Protein AF-A0A5C6A179-F1 (afdb_monomer_lite)

Sequence (125 aa):
MISRILSLLGLSRPVPDRTSNTKVLTAVTGDRFGWPAGRELIALDTVVLTLPMELLDESKPMSECLDAHDDIGIDIPSDGDAFHIRLTPGQWASPRRSCQAKISGEPGVTYRFKLASESKASGEP

pLDDT: mean 79.54, std 20.82, range [35.16, 95.94]

Organism: NCBI:txid2714738

Radius of gyration: 19.52 Å; chains: 1; bounding box: 43×76×34 Å

Structure (mmCIF, N/CA/C/O backbone):
data_AF-A0A5C6A179-F1
#
_entry.id   AF-A0A5C6A179-F1
#
loop_
_atom_site.group_PDB
_atom_site.id
_atom_site.type_symbol
_atom_site.label_atom_id
_atom_site.label_alt_id
_atom_site.label_comp_id
_atom_site.label_asym_id
_atom_site.label_entity_id
_atom_site.label_seq_id
_atom_site.pdbx_PDB_ins_code
_atom_site.Cartn_x
_atom_site.Cartn_y
_atom_site.Cartn_z
_atom_site.occupancy
_atom_site.B_iso_or_equiv
_atom_site.auth_seq_id
_atom_site.auth_comp_id
_atom_site.auth_asym_id
_atom_site.auth_atom_id
_atom_site.pdbx_PDB_model_num
ATOM 1 N N . MET A 1 1 ? 17.463 -61.332 -18.810 1.00 42.91 1 MET A N 1
ATOM 2 C CA . MET A 1 1 ? 17.706 -60.090 -19.578 1.00 42.91 1 MET A CA 1
ATOM 3 C C . MET A 1 1 ? 17.129 -58.926 -18.782 1.00 42.91 1 MET A C 1
ATOM 5 O O . MET A 1 1 ? 16.230 -59.139 -17.984 1.00 42.91 1 MET A O 1
ATOM 9 N N . ILE A 1 2 ? 17.747 -57.761 -18.904 1.00 40.62 2 ILE A N 1
ATOM 10 C CA . ILE A 1 2 ? 17.811 -56.675 -17.919 1.00 40.62 2 ILE A CA 1
ATOM 11 C C . ILE A 1 2 ? 16.509 -55.853 -17.818 1.00 40.62 2 ILE A C 1
ATOM 13 O O . ILE A 1 2 ? 15.947 -55.479 -18.836 1.00 40.62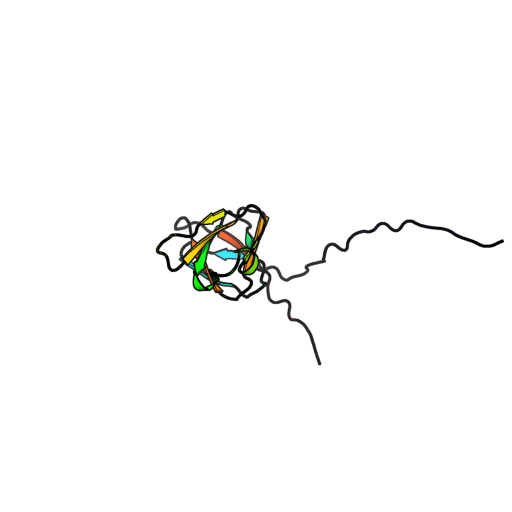 2 ILE A O 1
ATOM 17 N N . SER A 1 3 ? 16.101 -55.580 -16.571 1.00 35.78 3 SER A N 1
ATOM 18 C CA . SER A 1 3 ? 15.594 -54.317 -15.992 1.00 35.78 3 SER A CA 1
ATOM 19 C C . SER A 1 3 ? 14.861 -53.305 -16.891 1.00 35.78 3 SER A C 1
ATOM 21 O O . SER A 1 3 ? 15.431 -52.828 -17.869 1.00 35.78 3 SER A O 1
ATOM 23 N N . ARG A 1 4 ? 13.700 -52.807 -16.429 1.00 44.88 4 ARG A N 1
ATOM 24 C CA . ARG A 1 4 ? 13.557 -51.405 -15.971 1.00 44.88 4 ARG A CA 1
ATOM 25 C C . ARG A 1 4 ? 12.169 -51.119 -15.385 1.00 44.88 4 ARG A C 1
ATOM 27 O O . ARG A 1 4 ? 11.161 -51.076 -16.078 1.00 44.88 4 ARG A O 1
ATOM 34 N N . ILE A 1 5 ? 12.186 -50.886 -14.078 1.00 53.16 5 ILE A N 1
ATOM 35 C CA . ILE A 1 5 ? 11.202 -50.133 -13.300 1.00 53.16 5 ILE A CA 1
ATOM 36 C C . ILE A 1 5 ? 11.183 -48.697 -13.834 1.00 53.16 5 ILE A C 1
ATOM 38 O O . ILE A 1 5 ? 12.254 -48.112 -13.992 1.00 53.16 5 ILE A O 1
ATOM 42 N N . LEU A 1 6 ? 10.006 -48.106 -14.046 1.00 43.59 6 LEU A N 1
ATOM 43 C CA . LEU A 1 6 ? 9.870 -46.651 -14.101 1.00 43.59 6 LEU A CA 1
ATOM 44 C C . LEU A 1 6 ? 8.722 -46.217 -13.186 1.00 43.59 6 LEU A C 1
ATOM 46 O O . LEU A 1 6 ? 7.553 -46.190 -13.562 1.00 43.59 6 LEU A O 1
ATOM 50 N N . SER A 1 7 ? 9.098 -45.903 -11.951 1.00 40.62 7 SER A N 1
ATOM 51 C CA . SER A 1 7 ? 8.301 -45.121 -11.018 1.00 40.62 7 SER A CA 1
ATOM 52 C C . SER A 1 7 ? 8.179 -43.706 -11.579 1.00 40.62 7 SER A C 1
ATOM 54 O O . SER A 1 7 ? 9.171 -42.979 -11.651 1.00 40.62 7 SER A O 1
ATOM 56 N N . LEU A 1 8 ? 6.977 -43.307 -11.993 1.00 45.75 8 LEU A N 1
ATOM 57 C CA . LEU A 1 8 ? 6.683 -41.906 -12.271 1.00 45.75 8 LEU A CA 1
ATOM 58 C C . LEU A 1 8 ? 6.567 -41.180 -10.932 1.00 45.75 8 LEU A C 1
ATOM 60 O O . LEU A 1 8 ? 5.563 -41.254 -10.228 1.00 45.75 8 LEU A O 1
ATOM 64 N N . LEU A 1 9 ? 7.686 -40.552 -10.584 1.00 47.28 9 LEU A N 1
ATOM 65 C CA . LEU A 1 9 ? 7.866 -39.609 -9.496 1.00 47.28 9 LEU A CA 1
ATOM 66 C C . LEU A 1 9 ? 6.707 -38.611 -9.461 1.00 47.28 9 LEU A C 1
ATOM 68 O O . LEU A 1 9 ? 6.492 -37.850 -10.406 1.00 47.28 9 LEU A O 1
ATOM 72 N N . GLY A 1 10 ? 6.002 -38.596 -8.330 1.00 41.06 10 GLY A N 1
ATOM 73 C CA . GLY A 1 10 ? 5.182 -37.468 -7.936 1.00 41.06 10 GLY A CA 1
ATOM 74 C C . GLY A 1 10 ? 6.062 -36.226 -7.880 1.00 41.06 10 GLY A C 1
ATOM 75 O O . GLY A 1 10 ? 6.930 -36.104 -7.018 1.00 41.06 10 GLY A O 1
ATOM 76 N N . LEU A 1 11 ? 5.832 -35.301 -8.810 1.00 41.88 11 LEU A N 1
ATOM 77 C CA . LEU A 1 11 ? 6.297 -33.927 -8.702 1.00 41.88 11 LEU A CA 1
ATOM 78 C C . LEU A 1 11 ? 5.454 -33.242 -7.624 1.00 41.88 11 LEU A C 1
ATOM 80 O O . LEU A 1 11 ? 4.600 -32.403 -7.909 1.00 41.88 11 LEU A O 1
ATOM 84 N N . SER A 1 12 ? 5.703 -33.608 -6.366 1.00 39.38 12 SER A N 1
ATOM 85 C CA . SER A 1 12 ? 5.493 -32.695 -5.254 1.00 39.38 12 SER A CA 1
ATOM 86 C C . SER A 1 12 ? 6.390 -31.505 -5.545 1.00 39.38 12 SER A C 1
ATOM 88 O O . SER A 1 12 ? 7.589 -31.532 -5.268 1.00 39.38 12 SER A O 1
ATOM 90 N N . ARG A 1 13 ? 5.825 -30.484 -6.201 1.00 37.91 13 ARG A N 1
ATOM 91 C CA . ARG A 1 13 ? 6.433 -29.159 -6.244 1.00 37.91 13 ARG A CA 1
ATOM 92 C C . ARG A 1 13 ? 6.852 -28.856 -4.808 1.00 37.91 13 ARG A C 1
ATOM 94 O O . ARG A 1 13 ? 5.992 -28.966 -3.929 1.00 37.91 13 ARG A O 1
ATOM 101 N N . PRO A 1 14 ? 8.124 -28.525 -4.541 1.00 38.28 14 PRO A N 1
ATOM 102 C CA . PRO A 1 14 ? 8.460 -27.968 -3.252 1.00 38.28 14 PRO A CA 1
ATOM 103 C C . PRO A 1 14 ? 7.624 -26.694 -3.141 1.00 38.28 14 PRO A C 1
ATOM 105 O O . PRO A 1 14 ? 7.873 -25.712 -3.839 1.00 38.28 14 PRO A O 1
ATOM 108 N N . VAL A 1 15 ? 6.570 -26.741 -2.321 1.00 45.91 15 VAL A N 1
ATOM 109 C CA . VAL A 1 15 ? 6.039 -25.531 -1.705 1.00 45.91 15 VAL A CA 1
ATOM 110 C C . VAL A 1 15 ? 7.281 -24.907 -1.088 1.00 45.91 15 VAL A C 1
ATOM 112 O O . VAL A 1 15 ? 7.935 -25.605 -0.307 1.00 45.91 15 VAL A O 1
ATOM 115 N N . PRO A 1 16 ? 7.708 -23.703 -1.503 1.00 41.88 16 PRO A N 1
ATOM 116 C CA . PRO A 1 16 ? 8.833 -23.077 -0.845 1.00 41.88 16 PRO A CA 1
ATOM 117 C C . PRO A 1 16 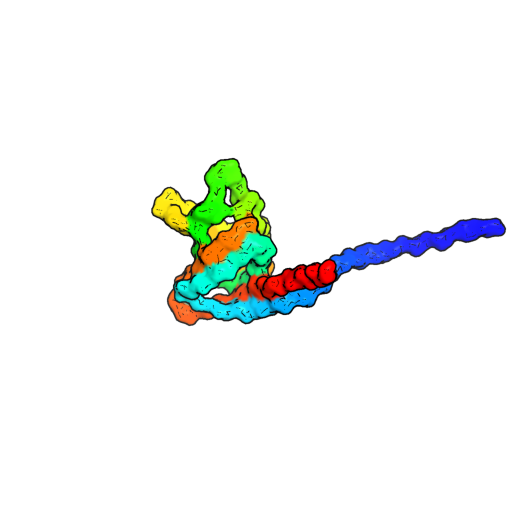? 8.463 -23.044 0.633 1.00 41.88 16 PRO A C 1
ATOM 119 O O . PRO A 1 16 ? 7.471 -22.411 1.004 1.00 41.88 16 PRO A O 1
ATOM 122 N N . ASP A 1 17 ? 9.198 -23.803 1.448 1.00 44.03 17 ASP A N 1
ATOM 123 C CA . ASP A 1 17 ? 9.123 -23.723 2.896 1.00 44.03 17 ASP A CA 1
ATOM 124 C C . ASP A 1 17 ? 9.661 -22.339 3.237 1.00 44.03 17 ASP A C 1
ATOM 126 O O . ASP A 1 17 ? 10.845 -22.103 3.462 1.00 44.03 17 ASP A O 1
ATOM 130 N N . ARG A 1 18 ? 8.772 -21.357 3.102 1.00 42.25 18 ARG A N 1
ATOM 131 C CA . ARG A 1 18 ? 9.004 -19.969 3.426 1.00 42.25 18 ARG A CA 1
ATOM 132 C C . ARG A 1 18 ? 8.847 -19.898 4.936 1.00 42.25 18 ARG A C 1
ATOM 134 O O . ARG A 1 18 ? 7.962 -19.215 5.442 1.00 42.25 18 ARG A O 1
ATOM 141 N N . THR A 1 19 ? 9.775 -20.516 5.664 1.00 43.47 19 THR A N 1
ATOM 142 C CA . THR A 1 19 ? 10.182 -20.087 7.007 1.00 43.47 19 THR A CA 1
ATOM 143 C C . THR A 1 19 ? 10.851 -18.701 6.912 1.00 43.47 19 THR A C 1
ATOM 145 O O . THR A 1 19 ? 11.891 -18.414 7.491 1.00 43.47 19 THR A O 1
ATOM 148 N N . SER A 1 20 ? 10.245 -17.776 6.158 1.00 49.12 20 SER A N 1
ATOM 149 C CA . SER A 1 20 ? 10.457 -16.355 6.361 1.00 49.12 20 SER A CA 1
ATOM 150 C C . SER A 1 20 ? 9.807 -16.049 7.692 1.00 49.12 20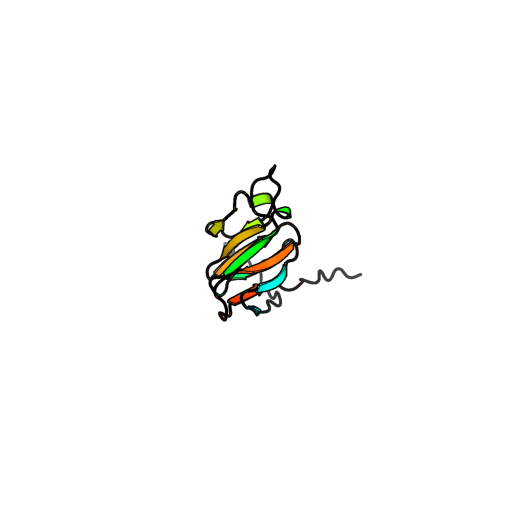 SER A C 1
ATOM 152 O O . SER A 1 20 ? 8.618 -16.315 7.875 1.00 49.12 20 SER A O 1
ATOM 154 N N . ASN A 1 21 ? 10.591 -15.508 8.615 1.00 55.47 21 ASN A N 1
ATOM 155 C CA . ASN A 1 21 ? 10.110 -14.937 9.860 1.00 55.47 21 ASN A CA 1
ATOM 156 C C . ASN A 1 21 ? 9.126 -13.805 9.504 1.00 55.47 21 ASN A C 1
ATOM 158 O O . ASN A 1 21 ? 9.500 -12.656 9.271 1.00 55.47 21 ASN A O 1
ATOM 162 N N . THR A 1 22 ? 7.869 -14.180 9.278 1.00 62.78 22 THR A N 1
ATOM 163 C CA . THR A 1 22 ? 6.854 -13.321 8.680 1.00 62.78 22 THR A CA 1
ATOM 164 C C . THR A 1 22 ? 6.103 -12.692 9.831 1.00 62.78 22 THR A C 1
ATOM 166 O O . THR A 1 22 ? 5.149 -13.260 10.363 1.00 62.78 22 THR A O 1
ATOM 169 N N . LYS A 1 23 ? 6.597 -11.535 10.269 1.00 78.75 23 LYS A N 1
ATOM 170 C CA . LYS A 1 23 ? 6.004 -10.796 11.374 1.00 78.75 23 LYS A CA 1
ATOM 171 C C . LYS A 1 23 ? 4.671 -10.209 10.918 1.00 78.75 23 LYS A C 1
ATOM 173 O O . LYS A 1 23 ? 4.604 -9.498 9.916 1.00 78.75 23 LYS A O 1
ATOM 178 N N . VAL A 1 24 ? 3.612 -10.511 11.666 1.00 85.44 24 VAL A N 1
ATOM 179 C CA . VAL A 1 24 ? 2.351 -9.780 11.541 1.00 85.44 24 VAL A CA 1
ATOM 180 C C . VAL A 1 24 ? 2.575 -8.393 12.127 1.00 85.44 24 VAL A C 1
ATOM 182 O O . VAL A 1 24 ? 2.979 -8.254 13.282 1.00 85.44 24 VAL A O 1
ATOM 185 N N . LEU A 1 25 ? 2.351 -7.381 11.304 1.00 86.88 25 LEU A N 1
ATOM 186 C CA . LEU A 1 25 ? 2.382 -5.983 11.682 1.00 86.88 25 LEU A CA 1
ATOM 187 C C . LEU A 1 25 ? 0.946 -5.494 11.854 1.00 86.88 25 LEU A C 1
ATOM 189 O O . LEU A 1 25 ? 0.050 -5.868 11.096 1.00 86.88 25 LEU A O 1
ATOM 193 N N . THR A 1 26 ? 0.748 -4.673 12.877 1.00 89.94 26 THR A N 1
ATOM 194 C CA . THR A 1 26 ? -0.487 -3.937 13.146 1.00 89.94 26 THR A CA 1
ATOM 195 C C . THR A 1 26 ? -0.202 -2.464 12.929 1.00 89.94 26 THR A C 1
ATOM 197 O O . THR A 1 26 ? 0.793 -1.968 13.462 1.00 89.94 26 THR A O 1
ATOM 200 N N . ALA A 1 27 ? -1.058 -1.777 12.186 1.00 90.56 27 ALA A N 1
ATOM 201 C CA . ALA A 1 27 ? -0.929 -0.348 11.945 1.00 90.56 27 ALA A CA 1
ATOM 202 C C . ALA A 1 27 ? -2.303 0.324 11.929 1.00 90.56 27 ALA A C 1
ATOM 204 O O . ALA A 1 27 ? -3.318 -0.327 11.675 1.00 90.56 27 ALA A O 1
ATOM 205 N N . VAL A 1 28 ? -2.337 1.622 12.192 1.00 92.62 28 VAL A N 1
ATOM 206 C CA . VAL A 1 28 ? -3.538 2.458 12.125 1.00 92.62 28 VAL A CA 1
ATOM 207 C C . VAL A 1 28 ? -3.408 3.491 11.011 1.00 92.62 28 VAL A C 1
ATOM 209 O O . VAL A 1 28 ? -2.323 3.750 10.493 1.00 92.62 28 VAL A O 1
ATOM 212 N N . THR A 1 29 ? -4.528 4.094 10.620 1.00 92.81 29 THR A N 1
ATOM 213 C CA . THR A 1 29 ? -4.544 5.175 9.626 1.00 92.81 29 THR A CA 1
ATOM 214 C C . THR A 1 29 ? -3.563 6.288 9.996 1.00 92.81 29 THR A C 1
ATOM 216 O O . THR A 1 29 ? -3.592 6.811 11.108 1.00 92.81 29 THR A O 1
ATOM 219 N N . GLY A 1 30 ? -2.725 6.678 9.034 1.00 92.31 30 GLY A N 1
ATOM 220 C CA . GLY A 1 30 ? -1.680 7.686 9.206 1.00 92.31 30 GLY A CA 1
ATOM 221 C C . GLY A 1 30 ? -0.296 7.108 9.501 1.00 92.31 30 GLY A C 1
ATOM 222 O O . GLY A 1 30 ? 0.693 7.802 9.244 1.00 92.31 30 GLY A O 1
ATOM 223 N N . ASP A 1 31 ? -0.204 5.851 9.948 1.00 93.44 31 ASP A N 1
ATOM 224 C CA . ASP A 1 31 ? 1.079 5.192 10.184 1.00 93.44 31 ASP A CA 1
ATOM 225 C C . ASP A 1 31 ? 1.888 5.094 8.893 1.00 93.44 31 ASP A C 1
ATOM 227 O O . ASP A 1 31 ? 1.360 4.812 7.814 1.00 93.44 31 ASP A O 1
ATOM 231 N N . ARG A 1 32 ? 3.200 5.306 9.014 1.00 93.88 32 ARG A N 1
ATOM 232 C CA . ARG A 1 32 ? 4.155 5.183 7.911 1.00 93.88 32 ARG A CA 1
ATOM 233 C C . ARG A 1 32 ? 5.164 4.093 8.210 1.00 93.88 32 ARG A C 1
ATOM 235 O O . ARG A 1 32 ? 5.631 3.970 9.340 1.00 93.88 32 ARG A O 1
ATOM 242 N N . PHE A 1 33 ? 5.561 3.359 7.182 1.00 92.12 33 PHE A N 1
ATOM 243 C CA . PHE A 1 33 ? 6.637 2.382 7.279 1.00 92.12 33 PHE A CA 1
ATOM 244 C C . PHE A 1 33 ? 7.505 2.398 6.022 1.00 92.12 33 PHE A C 1
ATOM 246 O O . PHE A 1 33 ? 7.051 2.728 4.925 1.00 92.12 33 PHE A O 1
ATOM 253 N N . GLY A 1 34 ? 8.783 2.061 6.193 1.00 92.12 34 GLY A N 1
ATOM 254 C CA . GLY A 1 34 ? 9.669 1.806 5.065 1.00 92.12 34 GLY A CA 1
ATOM 255 C C . GLY A 1 34 ? 9.320 0.458 4.450 1.00 92.12 34 GLY A C 1
ATOM 256 O O . GLY A 1 34 ? 9.318 -0.552 5.153 1.00 92.12 34 GLY A O 1
ATOM 257 N N . TRP A 1 35 ? 9.027 0.447 3.155 1.00 92.81 35 TRP A N 1
ATOM 258 C CA . TRP A 1 35 ? 8.748 -0.756 2.390 1.00 92.81 35 TRP A CA 1
ATOM 259 C C . TRP A 1 35 ? 9.937 -1.050 1.466 1.00 92.81 35 TRP A C 1
ATOM 261 O O . TRP A 1 35 ? 10.114 -0.361 0.458 1.00 92.81 35 TRP A O 1
ATOM 271 N N . PRO A 1 36 ? 10.791 -2.034 1.805 1.00 91.31 36 PRO A N 1
ATOM 272 C CA . PRO A 1 36 ? 11.957 -2.358 0.991 1.00 91.31 36 PRO A CA 1
ATOM 273 C C . PRO A 1 36 ? 11.576 -2.912 -0.386 1.00 91.31 36 PRO A C 1
ATOM 275 O O . PRO A 1 36 ? 10.554 -3.585 -0.532 1.00 91.31 36 PRO A O 1
ATOM 278 N N . ALA A 1 37 ? 12.438 -2.683 -1.377 1.00 91.69 37 ALA A N 1
ATOM 279 C CA . ALA A 1 37 ? 12.316 -3.279 -2.705 1.00 91.69 37 ALA A CA 1
ATOM 280 C C . ALA A 1 37 ? 12.232 -4.816 -2.641 1.00 91.69 37 ALA A C 1
ATOM 282 O O . ALA A 1 37 ? 12.948 -5.455 -1.867 1.00 91.69 37 ALA A O 1
ATOM 283 N N . GLY A 1 38 ? 11.370 -5.413 -3.465 1.00 91.25 38 GLY A N 1
ATOM 284 C CA . GLY A 1 38 ? 11.170 -6.863 -3.559 1.00 91.25 38 GLY A CA 1
ATOM 285 C C . GLY A 1 38 ? 10.552 -7.498 -2.308 1.00 91.25 38 GLY A C 1
ATOM 286 O O . GLY A 1 38 ? 10.455 -8.723 -2.212 1.00 91.25 38 GLY A O 1
ATOM 287 N N . ARG A 1 39 ? 10.174 -6.688 -1.313 1.00 90.44 39 ARG A N 1
ATOM 288 C CA . ARG A 1 39 ? 9.592 -7.162 -0.063 1.00 90.44 39 ARG A CA 1
ATOM 289 C C . ARG A 1 39 ? 8.102 -7.361 -0.264 1.00 90.44 39 ARG A C 1
ATOM 291 O O . ARG A 1 39 ? 7.365 -6.407 -0.469 1.00 90.44 39 ARG A O 1
ATOM 298 N N . GLU A 1 40 ? 7.643 -8.588 -0.121 1.00 92.62 40 GLU A N 1
ATOM 299 C CA . GLU A 1 40 ? 6.217 -8.869 -0.214 1.00 92.62 40 GLU A CA 1
ATOM 300 C C . GLU A 1 40 ? 5.475 -8.428 1.052 1.00 92.62 40 GLU A C 1
ATOM 302 O O . GLU A 1 40 ? 5.878 -8.754 2.180 1.00 92.62 40 GLU A O 1
ATOM 307 N N . LEU A 1 41 ? 4.380 -7.703 0.840 1.00 93.25 41 LEU A N 1
ATOM 308 C CA . LEU A 1 41 ? 3.361 -7.404 1.831 1.00 93.25 41 LEU A CA 1
ATOM 309 C C . LEU A 1 41 ? 2.117 -8.215 1.492 1.00 93.25 41 LEU A C 1
ATOM 311 O O . LEU A 1 41 ? 1.594 -8.100 0.389 1.00 93.25 41 LEU A O 1
ATOM 315 N N . ILE A 1 42 ? 1.630 -8.996 2.452 1.00 94.62 42 ILE A N 1
ATOM 316 C CA . ILE A 1 42 ? 0.400 -9.782 2.340 1.00 94.62 42 ILE A CA 1
ATOM 317 C C . ILE A 1 42 ? -0.635 -9.184 3.288 1.00 94.62 42 ILE A C 1
ATOM 319 O O . ILE A 1 42 ? -0.416 -9.118 4.502 1.00 94.62 42 ILE A O 1
ATOM 323 N N . ALA A 1 43 ? -1.772 -8.769 2.749 1.00 94.25 43 ALA A N 1
ATOM 324 C CA . ALA A 1 43 ? -2.862 -8.206 3.528 1.00 94.25 43 ALA A CA 1
ATOM 325 C C . ALA A 1 43 ? -3.589 -9.304 4.325 1.00 94.25 43 ALA A C 1
ATOM 327 O O . ALA A 1 43 ? -3.939 -10.354 3.783 1.00 94.25 43 ALA A O 1
ATOM 328 N N . LEU A 1 44 ? -3.810 -9.081 5.625 1.00 94.25 44 LEU A N 1
ATOM 329 C CA . LEU A 1 44 ? -4.669 -9.944 6.452 1.00 9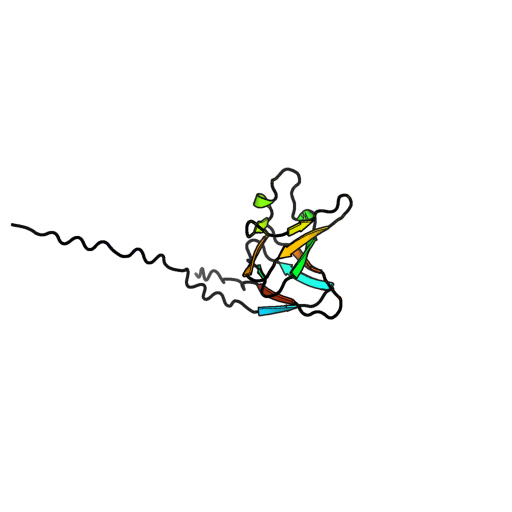4.25 44 LEU A CA 1
ATOM 330 C C . LEU A 1 44 ? -6.062 -9.339 6.641 1.00 94.25 44 LEU A C 1
ATOM 332 O O . LEU A 1 44 ? -7.029 -10.080 6.777 1.00 94.25 44 LEU A O 1
ATOM 336 N N . ASP A 1 45 ? -6.146 -8.011 6.606 1.00 93.19 45 ASP A N 1
ATOM 337 C CA . ASP A 1 45 ? -7.380 -7.231 6.548 1.00 93.19 45 ASP A CA 1
ATOM 338 C C . ASP A 1 45 ? -7.403 -6.419 5.242 1.00 93.19 45 ASP A C 1
ATOM 340 O O . ASP A 1 45 ? -6.373 -6.281 4.581 1.00 93.19 45 ASP A O 1
ATOM 344 N N . THR A 1 46 ? -8.553 -5.856 4.856 1.00 93.25 46 THR A N 1
ATOM 345 C CA . THR A 1 46 ? -8.576 -4.896 3.742 1.00 93.25 46 THR A CA 1
ATOM 346 C C . THR A 1 46 ? -7.797 -3.645 4.136 1.00 93.25 46 THR A C 1
ATOM 348 O O . THR A 1 46 ? -8.207 -2.939 5.052 1.00 93.25 46 THR A O 1
ATOM 351 N N . VAL A 1 47 ? -6.704 -3.357 3.435 1.00 93.62 47 VAL A N 1
ATOM 352 C CA . VAL A 1 47 ? -5.829 -2.210 3.697 1.00 93.62 47 VAL A CA 1
ATOM 353 C C . VAL A 1 47 ? -5.694 -1.355 2.444 1.00 93.62 47 VAL A C 1
ATOM 355 O O . VAL A 1 47 ? -5.582 -1.874 1.331 1.00 93.62 47 VAL A O 1
ATOM 358 N N . VAL A 1 48 ? -5.705 -0.036 2.626 1.00 95.25 48 VAL A N 1
ATOM 359 C CA . VAL A 1 48 ? -5.343 0.918 1.578 1.00 95.25 48 VAL A CA 1
ATOM 360 C C . VAL A 1 48 ? -3.986 1.510 1.931 1.00 95.25 48 VAL A C 1
ATOM 362 O O . VAL A 1 48 ? -3.767 1.973 3.049 1.00 95.25 48 VAL A O 1
ATOM 365 N N . LEU A 1 49 ? -3.060 1.472 0.982 1.00 95.44 49 LEU A N 1
ATOM 366 C CA . LEU A 1 49 ? -1.720 2.023 1.121 1.00 95.44 49 LEU A CA 1
ATOM 367 C C . LEU A 1 49 ? -1.590 3.224 0.196 1.00 95.44 49 LEU A C 1
ATOM 369 O O . LEU A 1 49 ? -1.839 3.107 -0.999 1.00 95.44 49 LEU A O 1
ATOM 373 N N . THR A 1 50 ? -1.180 4.361 0.747 1.00 95.94 50 THR A N 1
ATOM 374 C CA . THR A 1 50 ? -0.713 5.506 -0.035 1.00 95.94 50 THR A CA 1
ATOM 375 C C . THR A 1 50 ? 0.782 5.340 -0.290 1.00 95.94 50 THR A C 1
ATOM 377 O O . THR A 1 50 ? 1.560 5.179 0.657 1.00 95.94 50 THR A O 1
ATOM 380 N N . LEU A 1 51 ? 1.170 5.385 -1.561 1.00 95.62 51 LEU A N 1
ATOM 381 C CA . LEU A 1 51 ? 2.531 5.211 -2.059 1.00 95.62 51 LEU A CA 1
ATOM 382 C C . LEU A 1 51 ? 2.958 6.454 -2.851 1.00 95.62 51 LEU A C 1
ATOM 384 O O . LEU A 1 51 ? 2.119 7.054 -3.519 1.00 95.62 51 LEU A O 1
ATOM 388 N N . PRO A 1 52 ? 4.237 6.857 -2.805 1.00 94.12 52 PRO A N 1
ATOM 389 C CA . PRO A 1 52 ? 4.712 8.031 -3.533 1.00 94.12 52 PRO A CA 1
ATOM 390 C C . PRO A 1 52 ? 4.669 7.797 -5.047 1.00 94.12 52 PRO A C 1
ATOM 392 O O . PRO A 1 52 ? 5.078 6.734 -5.514 1.00 94.12 52 PRO A O 1
ATOM 395 N N . MET A 1 53 ? 4.255 8.803 -5.822 1.00 92.31 53 MET A N 1
ATOM 396 C CA . MET A 1 53 ? 4.259 8.750 -7.293 1.00 92.31 53 MET A CA 1
ATOM 397 C C . MET A 1 53 ? 5.659 8.535 -7.870 1.00 92.31 53 MET A C 1
ATOM 399 O O . MET A 1 53 ? 5.791 7.920 -8.920 1.00 92.31 53 MET A O 1
ATOM 403 N N . GLU A 1 54 ? 6.710 8.932 -7.147 1.00 90.62 54 GLU A N 1
ATOM 404 C CA . GLU A 1 54 ? 8.113 8.668 -7.503 1.00 90.62 54 GLU A CA 1
ATOM 405 C C . GLU A 1 54 ? 8.441 7.171 -7.654 1.00 90.62 54 GLU A C 1
ATOM 407 O O . GLU A 1 54 ? 9.434 6.813 -8.295 1.00 90.62 54 GLU A O 1
ATOM 412 N N . LEU A 1 55 ? 7.630 6.284 -7.056 1.00 90.38 55 LEU A N 1
ATOM 413 C CA . LEU A 1 55 ? 7.743 4.836 -7.239 1.00 90.38 55 LEU A CA 1
ATOM 414 C C . LEU A 1 55 ? 7.328 4.407 -8.650 1.00 90.38 55 LEU A C 1
ATOM 416 O O . LEU A 1 55 ? 7.842 3.400 -9.147 1.00 90.38 55 LEU A O 1
ATOM 420 N N . LEU A 1 56 ? 6.453 5.169 -9.298 1.00 90.06 56 LEU A N 1
ATOM 421 C CA . LEU A 1 56 ? 6.066 4.960 -10.682 1.00 90.06 56 LEU A CA 1
ATOM 422 C C . LEU A 1 56 ? 7.088 5.611 -11.612 1.00 90.06 56 LEU A C 1
ATOM 424 O O . LEU A 1 56 ? 7.793 6.556 -11.260 1.00 90.06 56 LEU A O 1
ATOM 428 N N . ASP A 1 57 ? 7.200 5.045 -12.800 1.00 86.56 57 ASP A N 1
ATOM 429 C CA . ASP A 1 57 ? 7.947 5.612 -13.909 1.00 86.56 57 ASP A CA 1
ATOM 430 C C . ASP A 1 57 ? 6.948 5.736 -15.054 1.00 86.56 57 ASP A C 1
ATOM 432 O O . ASP A 1 57 ? 6.448 4.726 -15.540 1.00 86.56 57 ASP A O 1
ATOM 436 N N . GLU A 1 58 ? 6.617 6.966 -15.448 1.00 82.44 58 GLU A N 1
ATOM 437 C CA . GLU A 1 58 ? 5.600 7.240 -16.474 1.00 82.44 58 GLU A CA 1
ATOM 438 C C . GLU A 1 58 ? 5.936 6.595 -17.826 1.00 82.44 58 GLU A C 1
ATOM 440 O O . GLU A 1 58 ? 5.051 6.364 -18.648 1.00 82.44 58 GLU A O 1
ATOM 445 N N . SER A 1 59 ? 7.214 6.275 -18.056 1.00 88.62 59 SER A N 1
ATOM 446 C CA . SER A 1 59 ? 7.670 5.595 -19.267 1.00 88.62 59 SER A CA 1
ATOM 447 C C . SER A 1 59 ? 7.475 4.075 -19.234 1.00 88.62 59 SER A C 1
ATOM 449 O O . SER A 1 59 ? 7.711 3.411 -20.246 1.00 88.62 59 SER A O 1
ATOM 451 N N . LYS A 1 60 ? 7.052 3.512 -18.094 1.00 87.44 60 LYS A N 1
ATOM 452 C CA . LYS A 1 60 ? 6.965 2.069 -17.858 1.00 87.44 60 LYS A CA 1
ATOM 453 C C . LYS A 1 60 ? 5.571 1.636 -17.413 1.00 87.44 60 LYS A C 1
ATOM 455 O O . LYS A 1 60 ? 4.853 2.381 -16.748 1.00 87.44 60 LYS A O 1
ATOM 460 N N . PRO A 1 61 ? 5.177 0.392 -17.727 1.00 88.62 61 PRO A N 1
ATOM 461 C CA . PRO A 1 61 ? 3.953 -0.172 -17.183 1.00 88.62 61 PRO A CA 1
ATOM 462 C C . PRO A 1 61 ? 4.052 -0.341 -15.658 1.00 88.62 61 PRO A C 1
ATOM 464 O O . PRO A 1 61 ? 5.125 -0.584 -15.103 1.00 88.62 61 PRO A O 1
ATOM 467 N N . MET A 1 62 ? 2.901 -0.299 -14.977 1.00 87.25 62 MET A N 1
ATOM 468 C CA . MET A 1 62 ? 2.801 -0.491 -13.521 1.00 87.25 62 MET A CA 1
ATOM 469 C C . MET A 1 62 ? 3.479 -1.784 -13.045 1.00 87.25 62 MET A C 1
ATOM 471 O O . MET A 1 62 ? 4.136 -1.778 -12.009 1.00 87.25 62 MET A O 1
ATOM 475 N N . SER A 1 63 ? 3.392 -2.865 -13.826 1.00 87.38 63 SER A N 1
ATOM 476 C CA . SER A 1 63 ? 4.019 -4.160 -13.522 1.00 87.38 63 SER A CA 1
ATOM 477 C C . SER A 1 63 ? 5.548 -4.106 -13.419 1.00 87.38 63 SER A C 1
ATOM 479 O O . SER A 1 63 ? 6.157 -4.989 -12.825 1.00 87.38 63 SER A O 1
ATOM 481 N N . GLU A 1 64 ? 6.194 -3.086 -13.991 1.00 89.12 64 GLU A N 1
ATOM 482 C CA . GLU A 1 64 ? 7.638 -2.860 -13.833 1.00 89.12 64 GLU A CA 1
ATOM 483 C C . GLU A 1 64 ? 7.986 -2.033 -12.585 1.00 89.12 64 GLU A C 1
ATOM 485 O O . GLU A 1 64 ? 9.152 -1.960 -12.194 1.00 89.12 64 GLU A O 1
ATOM 490 N N . CYS A 1 65 ? 6.989 -1.434 -11.930 1.00 91.31 65 CYS A N 1
ATOM 491 C CA . CYS A 1 65 ? 7.154 -0.629 -10.718 1.00 91.31 65 CYS A CA 1
ATOM 492 C C . CYS A 1 65 ? 6.664 -1.366 -9.461 1.00 91.31 65 CYS A C 1
ATOM 494 O O . CYS A 1 65 ? 7.268 -1.247 -8.389 1.00 91.31 65 CYS A O 1
ATOM 496 N N . LEU A 1 66 ? 5.592 -2.147 -9.593 1.00 92.69 66 LEU A N 1
ATOM 497 C CA . LEU A 1 66 ? 4.903 -2.844 -8.516 1.00 92.69 66 LEU A CA 1
ATOM 498 C C . LEU A 1 66 ? 4.465 -4.232 -9.001 1.00 92.69 66 LEU A C 1
ATOM 500 O O . LEU A 1 66 ? 3.643 -4.346 -9.907 1.00 92.69 66 LEU A O 1
ATOM 504 N N . ASP A 1 67 ? 4.983 -5.279 -8.360 1.00 93.75 67 ASP A N 1
ATOM 505 C CA . ASP A 1 67 ? 4.434 -6.625 -8.507 1.00 93.75 67 ASP A CA 1
ATOM 506 C C . ASP A 1 67 ? 3.264 -6.770 -7.545 1.00 93.75 67 ASP A C 1
ATOM 508 O O . ASP A 1 67 ? 3.388 -6.452 -6.361 1.00 93.75 67 ASP A O 1
ATOM 512 N N . ALA A 1 68 ? 2.133 -7.265 -8.019 1.00 93.06 68 ALA A N 1
ATOM 513 C CA . ALA A 1 68 ? 0.980 -7.496 -7.172 1.00 93.06 68 ALA A CA 1
ATOM 514 C C . ALA A 1 68 ? 0.144 -8.659 -7.685 1.00 93.06 68 ALA A C 1
ATOM 516 O O . ALA A 1 68 ? 0.318 -9.125 -8.809 1.00 93.06 68 ALA A O 1
ATOM 517 N N . HIS A 1 69 ? -0.770 -9.115 -6.836 1.00 90.44 69 HIS A N 1
ATOM 518 C CA . HIS A 1 69 ? -1.857 -9.983 -7.260 1.00 90.44 69 HIS A CA 1
ATOM 519 C C . HIS A 1 69 ? -2.711 -9.282 -8.344 1.00 90.44 69 HIS A C 1
ATOM 521 O O . HIS A 1 69 ? -2.886 -8.065 -8.292 1.00 90.44 69 HIS A O 1
ATOM 527 N N . ASP A 1 70 ? -3.238 -10.031 -9.319 1.00 83.00 70 ASP A N 1
ATOM 528 C CA . ASP A 1 70 ? -3.816 -9.470 -10.561 1.00 83.00 70 ASP A CA 1
ATOM 529 C C . ASP A 1 70 ? -5.060 -8.578 -10.356 1.00 83.00 70 ASP A C 1
ATOM 531 O O . ASP A 1 70 ? -5.436 -7.812 -11.240 1.00 83.00 70 ASP A O 1
ATOM 535 N N . ASP A 1 71 ? -5.717 -8.672 -9.201 1.00 87.12 71 ASP A N 1
ATOM 536 C CA . ASP A 1 71 ? -7.005 -8.046 -8.890 1.00 87.12 71 ASP A CA 1
ATOM 537 C C . ASP A 1 71 ? -6.924 -7.009 -7.753 1.00 87.12 71 ASP A C 1
ATOM 539 O O . ASP A 1 71 ? -7.924 -6.720 -7.085 1.00 87.12 71 ASP A O 1
ATOM 543 N N . ILE A 1 72 ? -5.741 -6.436 -7.506 1.00 92.56 72 ILE A N 1
ATOM 544 C CA . ILE A 1 72 ? -5.616 -5.336 -6.543 1.00 92.56 72 ILE A CA 1
ATOM 545 C C . ILE A 1 72 ? -6.232 -4.048 -7.101 1.00 92.56 72 ILE A C 1
ATOM 547 O O . ILE A 1 72 ? -6.148 -3.747 -8.292 1.00 92.56 72 ILE A O 1
ATOM 551 N N . GLY A 1 73 ? -6.846 -3.250 -6.229 1.00 92.38 73 GLY A N 1
ATOM 552 C CA . GLY A 1 73 ? -7.337 -1.931 -6.623 1.00 92.38 73 GLY A CA 1
ATOM 553 C C . GLY A 1 73 ? -6.174 -0.950 -6.711 1.00 92.38 73 GLY A C 1
ATOM 554 O O . GLY A 1 73 ? -5.417 -0.841 -5.751 1.00 92.38 73 GLY A O 1
ATOM 555 N N . ILE A 1 74 ? -6.043 -0.221 -7.817 1.00 93.25 74 ILE A N 1
ATOM 556 C CA . ILE A 1 74 ? -5.061 0.858 -7.965 1.00 93.25 74 ILE A CA 1
ATOM 557 C C . ILE A 1 74 ? -5.812 2.133 -8.341 1.00 93.25 74 ILE A C 1
ATOM 559 O O . ILE A 1 74 ? -6.597 2.132 -9.286 1.00 93.25 74 ILE A O 1
ATOM 563 N N . ASP A 1 75 ? -5.573 3.202 -7.591 1.00 93.50 75 ASP A N 1
ATOM 564 C CA . ASP A 1 75 ? -6.146 4.528 -7.811 1.00 93.50 75 ASP A CA 1
ATOM 565 C C . ASP A 1 75 ? -5.015 5.561 -7.898 1.00 93.50 75 ASP A C 1
ATOM 567 O O . ASP A 1 75 ? -4.249 5.741 -6.949 1.00 93.50 75 ASP A O 1
ATOM 571 N N . ILE A 1 76 ? -4.883 6.203 -9.059 1.00 91.38 76 ILE A N 1
ATOM 572 C CA . ILE A 1 76 ? -3.837 7.189 -9.349 1.00 91.38 76 ILE A CA 1
ATOM 573 C C . ILE A 1 76 ? -4.528 8.540 -9.577 1.00 91.38 76 ILE A C 1
ATOM 575 O O . ILE A 1 76 ? -5.133 8.734 -10.635 1.00 91.38 76 ILE A O 1
ATOM 579 N N . PRO A 1 77 ? -4.480 9.471 -8.610 1.00 88.75 77 PRO A N 1
ATOM 580 C CA . PRO A 1 77 ? -5.072 10.792 -8.779 1.00 88.75 77 PRO A CA 1
ATOM 581 C C . PRO A 1 77 ? -4.299 11.605 -9.824 1.00 88.75 77 PRO A C 1
ATOM 583 O O . PRO A 1 77 ? -3.075 11.530 -9.897 1.00 88.75 77 PRO A O 1
ATOM 586 N N . SER A 1 78 ? -5.008 12.418 -10.612 1.00 82.75 78 SER A N 1
ATOM 587 C CA . SER A 1 78 ? -4.414 13.187 -11.719 1.00 82.75 78 SER A CA 1
ATOM 588 C C . SER A 1 78 ? -3.445 14.292 -11.275 1.00 82.75 78 SER A C 1
ATOM 590 O O . SER A 1 78 ? -2.533 14.610 -12.025 1.00 82.75 78 SER A O 1
ATOM 592 N N . ASP A 1 79 ? -3.619 14.838 -10.066 1.00 79.44 79 ASP A N 1
ATOM 593 C CA . ASP A 1 79 ? -2.851 15.984 -9.541 1.00 79.44 79 ASP A CA 1
ATOM 594 C C . ASP A 1 79 ? -2.201 15.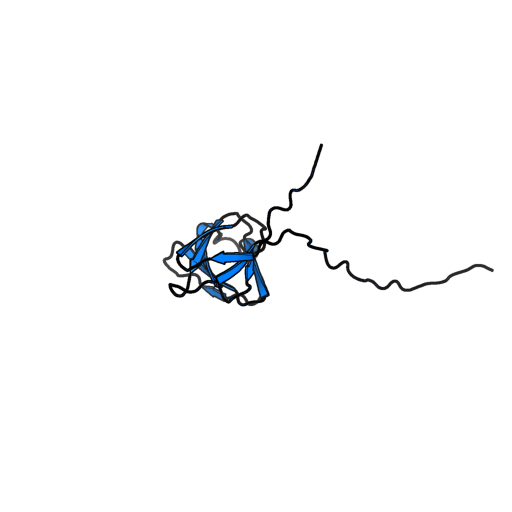688 -8.168 1.00 79.44 79 ASP A C 1
ATOM 596 O O . ASP A 1 79 ? -2.075 16.569 -7.316 1.00 79.44 79 ASP A O 1
ATOM 600 N N . GLY A 1 80 ? -1.834 14.429 -7.907 1.00 81.31 80 GLY A N 1
ATOM 601 C CA . GLY A 1 80 ? -1.271 13.995 -6.623 1.00 81.31 80 GLY A CA 1
ATOM 602 C C . GLY A 1 80 ? 0.225 13.677 -6.664 1.00 81.31 80 GLY A C 1
ATOM 603 O O . GLY A 1 80 ? 0.763 13.256 -7.682 1.00 81.31 80 GLY A O 1
ATOM 604 N N . ASP A 1 81 ? 0.887 13.800 -5.514 1.00 89.38 81 ASP A N 1
ATOM 605 C CA . ASP A 1 81 ? 2.250 13.300 -5.271 1.00 89.38 81 ASP A CA 1
ATOM 606 C C . ASP A 1 81 ? 2.270 11.822 -4.837 1.00 89.38 81 ASP A C 1
ATOM 608 O O . ASP A 1 81 ? 3.332 11.225 -4.638 1.00 89.38 81 ASP A O 1
ATOM 612 N N . ALA A 1 82 ? 1.092 11.213 -4.699 1.00 93.81 82 ALA A N 1
ATOM 613 C CA . ALA A 1 82 ? 0.919 9.847 -4.245 1.00 93.81 82 ALA A CA 1
ATOM 614 C C . ALA A 1 82 ? -0.248 9.143 -4.947 1.00 93.81 82 ALA A C 1
ATOM 616 O O . ALA A 1 82 ? -1.247 9.765 -5.301 1.00 93.81 82 ALA A O 1
ATOM 617 N N . PHE A 1 83 ? -0.136 7.824 -5.074 1.00 94.12 83 PHE A N 1
ATOM 618 C CA . PHE A 1 83 ? -1.194 6.934 -5.540 1.00 94.12 83 PHE A CA 1
ATOM 619 C C . PHE A 1 83 ? -1.602 5.957 -4.440 1.00 94.12 83 PHE A C 1
ATOM 621 O O . PHE A 1 83 ? -0.920 5.805 -3.421 1.00 94.12 83 PHE A O 1
ATOM 628 N N . HIS A 1 84 ? -2.728 5.285 -4.641 1.00 95.12 84 HIS A N 1
ATOM 629 C CA . HIS A 1 84 ? -3.299 4.358 -3.681 1.00 95.12 84 HIS A CA 1
ATOM 630 C C . HIS A 1 84 ? -3.352 2.956 -4.258 1.00 95.12 84 HIS A C 1
ATOM 632 O O . HIS A 1 84 ? -3.777 2.752 -5.394 1.00 95.12 84 HIS A O 1
ATOM 638 N N . ILE A 1 85 ? -2.981 1.977 -3.438 1.00 95.75 85 ILE A N 1
ATOM 639 C CA . ILE A 1 85 ? -3.297 0.578 -3.705 1.00 95.75 85 ILE A CA 1
ATOM 640 C C . ILE A 1 85 ? -4.199 0.039 -2.608 1.00 95.75 85 ILE A C 1
ATOM 642 O O . ILE A 1 85 ? -4.019 0.341 -1.428 1.00 95.75 85 ILE A O 1
ATOM 646 N N . ARG A 1 86 ? -5.175 -0.771 -2.995 1.00 95.75 86 ARG A N 1
ATOM 647 C CA . ARG A 1 86 ? -6.088 -1.461 -2.096 1.00 95.75 86 ARG A CA 1
ATOM 648 C C . ARG A 1 86 ? -5.836 -2.953 -2.194 1.00 95.75 86 ARG A C 1
ATOM 650 O O . ARG A 1 86 ? -6.005 -3.540 -3.259 1.00 95.75 86 ARG A O 1
ATOM 657 N N . LEU A 1 87 ? -5.499 -3.542 -1.054 1.00 95.12 87 LEU A N 1
ATOM 658 C CA . LEU A 1 87 ? -5.307 -4.975 -0.895 1.00 95.12 87 LEU A CA 1
ATOM 659 C C . LEU A 1 87 ? -6.429 -5.529 -0.019 1.00 95.12 87 LEU A C 1
ATOM 661 O O . LEU A 1 87 ? -6.684 -5.020 1.072 1.00 95.12 87 LEU A O 1
ATOM 665 N N . THR A 1 88 ? -7.111 -6.567 -0.482 1.00 95.31 88 THR A N 1
ATOM 666 C CA . THR A 1 88 ? -8.058 -7.359 0.306 1.00 95.31 88 THR A CA 1
ATOM 667 C C . THR A 1 88 ? -7.335 -8.511 1.012 1.00 95.31 88 THR A C 1
ATOM 669 O O . THR A 1 88 ? -6.223 -8.867 0.619 1.00 95.31 88 THR A O 1
ATOM 672 N N . PRO A 1 89 ? -7.936 -9.133 2.043 1.00 95.19 89 PRO A N 1
ATOM 673 C CA . PRO A 1 89 ? -7.319 -10.258 2.741 1.00 95.19 89 PRO A CA 1
ATOM 674 C C . PRO A 1 89 ? -6.837 -11.353 1.782 1.00 95.19 89 PRO A C 1
ATOM 676 O O . PRO A 1 89 ? -7.588 -11.799 0.917 1.00 95.19 89 PRO A O 1
ATOM 679 N N . GLY A 1 90 ? -5.587 -11.784 1.944 1.00 91.94 90 GLY A N 1
ATOM 680 C CA . GLY A 1 90 ? -4.939 -12.792 1.102 1.00 91.94 90 GLY A CA 1
ATOM 681 C C . GLY A 1 90 ? -4.246 -12.242 -0.149 1.00 91.94 90 GLY A C 1
ATOM 682 O O . GLY A 1 90 ? -3.392 -12.937 -0.696 1.00 91.94 90 GLY A O 1
ATOM 683 N N . GLN A 1 91 ? -4.540 -11.006 -0.567 1.00 95.06 91 GLN A N 1
ATOM 684 C CA . GLN A 1 91 ? -3.804 -10.354 -1.650 1.00 95.06 91 GLN A CA 1
ATOM 685 C C . GLN A 1 91 ? -2.424 -9.901 -1.176 1.00 95.06 91 GLN A C 1
ATOM 687 O O . GLN A 1 91 ? -2.194 -9.626 0.008 1.00 95.06 91 GLN A O 1
ATOM 692 N N . TRP A 1 92 ? -1.506 -9.796 -2.131 1.00 94.00 92 TRP A N 1
ATOM 693 C CA . TRP A 1 92 ? -0.144 -9.358 -1.885 1.00 94.00 92 TRP A CA 1
ATOM 694 C C . TRP A 1 92 ? 0.314 -8.336 -2.920 1.00 94.00 92 TRP A C 1
ATOM 696 O O . TRP A 1 92 ? -0.195 -8.286 -4.041 1.00 94.00 92 TRP A O 1
ATOM 706 N N . ALA A 1 93 ? 1.292 -7.532 -2.522 1.00 95.06 93 ALA A N 1
ATOM 707 C CA . ALA A 1 93 ? 2.036 -6.647 -3.404 1.00 95.06 93 ALA A CA 1
ATOM 708 C C . ALA A 1 93 ? 3.503 -6.568 -2.965 1.00 95.06 93 ALA A C 1
ATOM 710 O O . ALA A 1 93 ? 3.855 -6.964 -1.853 1.00 95.06 93 ALA A O 1
ATOM 711 N N . SER A 1 94 ? 4.371 -6.094 -3.850 1.00 94.62 94 SER A N 1
ATOM 712 C CA . SER A 1 94 ? 5.804 -5.933 -3.638 1.00 94.62 94 SER A CA 1
ATOM 713 C C . SER A 1 94 ? 6.337 -4.838 -4.568 1.00 94.62 94 SER A C 1
ATOM 715 O O . SER A 1 94 ? 6.284 -4.994 -5.791 1.00 94.62 94 SER A O 1
ATOM 717 N N . PRO A 1 95 ? 6.875 -3.728 -4.043 1.00 94.56 95 PRO A N 1
ATOM 718 C CA . PRO A 1 95 ? 7.415 -2.670 -4.876 1.00 94.56 95 PRO A CA 1
ATOM 719 C C . PRO A 1 95 ? 8.775 -3.093 -5.437 1.00 94.56 95 PRO A C 1
ATOM 721 O O . PRO A 1 95 ? 9.591 -3.706 -4.749 1.00 94.56 95 PRO A O 1
ATOM 724 N N . ARG A 1 96 ? 9.061 -2.741 -6.691 1.00 92.25 96 ARG A N 1
ATOM 725 C CA . ARG A 1 96 ? 10.359 -3.025 -7.332 1.00 92.25 96 ARG A CA 1
ATOM 726 C C . ARG A 1 96 ? 11.476 -2.106 -6.825 1.00 92.25 96 ARG A C 1
ATOM 728 O O . ARG A 1 96 ? 12.651 -2.435 -6.963 1.00 92.25 96 ARG A O 1
ATOM 735 N N . ARG A 1 97 ? 11.118 -0.976 -6.204 1.00 92.12 97 ARG A N 1
ATOM 736 C CA . ARG A 1 97 ? 12.025 -0.026 -5.539 1.00 92.12 97 ARG A CA 1
ATOM 737 C C . ARG A 1 97 ? 11.586 0.201 -4.094 1.00 92.12 97 ARG A C 1
ATOM 739 O O . ARG A 1 97 ? 10.407 0.096 -3.779 1.00 92.12 97 ARG A O 1
ATOM 746 N N . SER A 1 98 ? 12.530 0.524 -3.214 1.00 93.88 98 SER A N 1
ATOM 747 C CA . SER A 1 98 ? 12.203 0.858 -1.827 1.00 93.88 98 SER A CA 1
ATOM 748 C C . SER A 1 98 ? 11.405 2.160 -1.780 1.00 93.88 98 SER A C 1
ATOM 750 O O . SER A 1 98 ? 11.741 3.109 -2.484 1.00 93.88 98 SER A O 1
ATOM 752 N N . CYS A 1 99 ? 10.374 2.222 -0.944 1.00 94.00 99 CYS A N 1
ATOM 753 C CA . CYS A 1 99 ? 9.539 3.413 -0.792 1.00 94.00 99 CYS A CA 1
ATOM 754 C C . CYS A 1 99 ? 9.068 3.593 0.657 1.00 94.00 99 CYS A C 1
ATOM 756 O O . CYS A 1 99 ? 9.219 2.701 1.495 1.00 94.00 99 CYS A O 1
ATOM 758 N N . GLN A 1 100 ? 8.498 4.759 0.963 1.00 94.56 100 GLN A N 1
ATOM 759 C CA . GLN A 1 100 ? 7.774 4.977 2.212 1.00 94.56 100 GLN A CA 1
ATOM 760 C C . GLN A 1 100 ? 6.279 4.807 1.949 1.00 94.56 100 GLN A C 1
ATOM 762 O O . GLN A 1 100 ? 5.687 5.590 1.214 1.00 94.56 100 GLN A O 1
ATOM 767 N N . ALA A 1 101 ? 5.670 3.797 2.561 1.00 94.69 101 ALA A N 1
ATOM 768 C CA . ALA A 1 101 ? 4.236 3.564 2.472 1.00 94.69 101 ALA A CA 1
ATOM 769 C C . ALA A 1 101 ? 3.523 4.169 3.682 1.00 94.69 101 ALA A C 1
ATOM 771 O O . ALA A 1 101 ? 4.064 4.189 4.792 1.00 94.69 101 ALA A O 1
ATOM 772 N N . LYS A 1 102 ? 2.296 4.648 3.472 1.00 95.81 102 LYS A N 1
ATOM 773 C CA . LYS A 1 102 ? 1.416 5.155 4.530 1.00 95.81 102 LYS A CA 1
ATOM 774 C C . LYS A 1 102 ? 0.103 4.382 4.532 1.00 95.81 102 LYS A C 1
ATOM 776 O O . LYS A 1 102 ? -0.481 4.163 3.476 1.00 95.81 102 LYS A O 1
ATOM 781 N N . ILE A 1 103 ? -0.378 4.014 5.712 1.00 94.81 103 ILE A N 1
ATOM 782 C CA . ILE A 1 103 ? -1.690 3.392 5.891 1.00 94.81 103 ILE A CA 1
ATOM 783 C C . ILE A 1 103 ? -2.775 4.454 5.728 1.00 94.81 103 ILE A C 1
ATOM 785 O O . ILE A 1 103 ? -2.757 5.489 6.402 1.00 94.81 103 ILE A O 1
ATOM 789 N N . SER A 1 104 ? -3.732 4.170 4.855 1.00 92.62 104 SER A N 1
ATOM 790 C CA . SER A 1 104 ? -4.897 5.004 4.583 1.00 92.62 104 SER A CA 1
ATOM 791 C C . SER A 1 104 ? -6.173 4.224 4.877 1.00 92.62 104 SER A C 1
ATOM 793 O O . SER A 1 104 ? -6.242 3.013 4.672 1.00 92.62 104 SER A O 1
ATOM 795 N N . GLY A 1 105 ? -7.190 4.921 5.376 1.00 88.00 105 GLY A N 1
ATOM 796 C CA . GLY A 1 105 ? -8.458 4.316 5.759 1.00 88.00 105 GLY A CA 1
ATOM 797 C C . GLY A 1 105 ? -9.158 5.104 6.857 1.00 88.00 105 GLY A C 1
ATOM 798 O O . GLY A 1 105 ? -8.902 6.292 7.051 1.00 88.00 105 GLY A O 1
ATOM 799 N N . GLU A 1 106 ? -10.056 4.441 7.578 1.00 86.44 106 GLU A N 1
ATOM 800 C CA . GLU A 1 106 ? -10.822 5.069 8.653 1.00 86.44 106 GLU A CA 1
ATOM 801 C C . GLU A 1 106 ? -9.952 5.318 9.901 1.00 86.44 106 GLU A C 1
ATOM 803 O O . GLU A 1 106 ? -9.162 4.446 10.292 1.00 86.44 106 GLU A O 1
ATOM 808 N N . PRO A 1 107 ? -10.058 6.492 10.551 1.00 86.56 107 PRO A N 1
ATOM 809 C CA . PRO A 1 107 ? -9.388 6.750 11.822 1.00 86.56 107 PRO A CA 1
ATOM 810 C C . PRO A 1 107 ? -9.828 5.759 12.909 1.00 86.56 107 PRO A C 1
ATOM 812 O O . PRO A 1 107 ? -11.012 5.476 13.060 1.00 86.56 107 PRO A O 1
ATOM 815 N N . GLY A 1 108 ? -8.877 5.248 13.693 1.00 83.19 108 GLY A N 1
ATOM 816 C CA . GLY A 1 108 ? -9.156 4.327 14.805 1.00 83.19 108 GLY A CA 1
ATOM 817 C C . GLY A 1 108 ? -9.315 2.850 14.418 1.00 83.19 108 GLY A C 1
ATOM 818 O O . GLY A 1 108 ? -9.381 2.004 15.308 1.00 83.19 108 GLY A O 1
ATOM 819 N N . VAL A 1 109 ? -9.312 2.513 13.124 1.00 89.44 109 VAL A N 1
ATOM 820 C CA . VAL A 1 109 ? -9.277 1.119 12.654 1.00 89.44 109 VAL A CA 1
ATOM 821 C C . VAL A 1 109 ? -7.839 0.601 12.661 1.00 89.44 109 VAL A C 1
ATOM 823 O O . VAL A 1 109 ? -6.917 1.277 12.204 1.00 89.44 109 VAL A O 1
ATOM 826 N N . THR A 1 110 ? -7.653 -0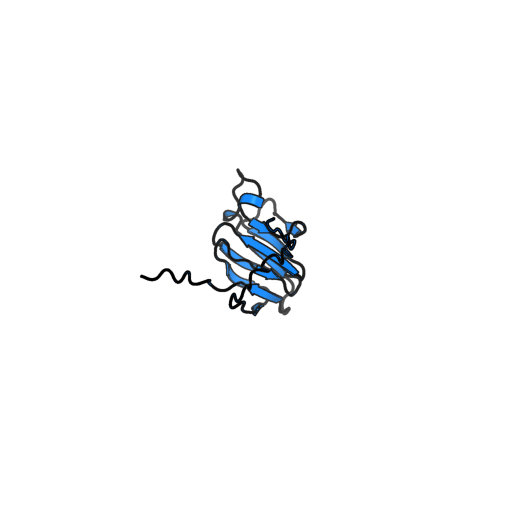.613 13.187 1.00 91.12 110 THR A N 1
ATOM 827 C CA . THR A 1 110 ? -6.373 -1.332 13.139 1.00 91.12 110 THR A CA 1
ATOM 828 C C . THR A 1 110 ? -6.361 -2.289 11.958 1.00 91.12 110 THR A C 1
ATOM 830 O O . THR A 1 110 ? -7.223 -3.158 11.852 1.00 91.12 110 THR A O 1
ATOM 833 N N . TYR A 1 111 ? -5.348 -2.161 11.113 1.00 92.19 111 TYR A N 1
ATOM 834 C CA . TYR A 1 111 ? -5.107 -3.004 9.952 1.00 92.19 111 TYR A CA 1
ATOM 835 C C . TYR A 1 111 ? -3.966 -3.967 10.242 1.00 92.19 111 TYR A C 1
ATOM 837 O O . TYR A 1 111 ? -2.946 -3.585 10.826 1.00 92.19 111 TYR A O 1
ATOM 845 N N . ARG A 1 112 ? -4.118 -5.216 9.806 1.00 91.94 112 ARG A N 1
ATOM 846 C CA . ARG A 1 112 ? -3.077 -6.234 9.916 1.00 91.94 112 ARG A CA 1
ATOM 847 C C . ARG A 1 112 ? -2.567 -6.629 8.544 1.00 91.94 112 ARG A C 1
ATOM 849 O O . ARG A 1 112 ? -3.328 -6.912 7.617 1.00 91.94 112 ARG A O 1
ATOM 856 N N . PHE A 1 113 ? -1.254 -6.730 8.444 1.00 91.50 113 PHE A N 1
ATOM 857 C CA . PHE A 1 113 ? -0.582 -7.258 7.269 1.00 91.50 113 PHE A CA 1
ATOM 858 C C . PHE A 1 113 ? 0.701 -7.964 7.677 1.00 91.50 113 PHE A C 1
ATOM 860 O O . PHE A 1 113 ? 1.268 -7.745 8.746 1.00 91.50 113 PHE A O 1
ATOM 867 N N . LYS A 1 114 ? 1.153 -8.859 6.817 1.00 91.94 114 LYS A N 1
ATOM 868 C CA . LYS A 1 114 ? 2.436 -9.530 6.938 1.00 91.94 114 LYS A CA 1
ATOM 869 C C . LYS A 1 114 ? 3.403 -8.829 6.010 1.00 91.94 114 LYS A C 1
ATOM 871 O O . LYS A 1 114 ? 3.183 -8.829 4.808 1.00 91.94 114 LYS A O 1
ATOM 876 N N . LEU A 1 115 ? 4.475 -8.275 6.557 1.00 88.06 115 LEU A N 1
ATOM 877 C CA . LEU A 1 115 ? 5.626 -7.877 5.760 1.00 88.06 115 LEU A CA 1
ATOM 878 C C . LEU A 1 115 ? 6.680 -8.952 5.974 1.00 88.06 115 LEU A C 1
ATOM 880 O O . LEU A 1 115 ? 7.045 -9.247 7.118 1.00 88.06 115 LEU A O 1
ATOM 884 N N . ALA A 1 116 ? 7.145 -9.589 4.902 1.00 78.31 116 ALA A N 1
ATOM 885 C CA . ALA A 1 116 ? 8.231 -10.546 5.055 1.00 78.31 116 ALA A CA 1
ATOM 886 C C . ALA A 1 116 ? 9.422 -9.810 5.738 1.00 78.31 116 ALA A C 1
ATOM 888 O O . ALA A 1 116 ? 9.650 -8.643 5.439 1.00 78.31 116 ALA A O 1
ATOM 889 N N . SER A 1 117 ? 10.167 -10.420 6.667 1.00 63.59 117 SER A N 1
ATOM 890 C CA . SER A 1 117 ? 11.385 -9.794 7.244 1.00 63.59 117 SER A CA 1
ATOM 891 C C . SER A 1 117 ? 12.623 -10.218 6.479 1.00 63.59 117 SER A C 1
ATOM 893 O O . SER A 1 117 ? 12.641 -11.361 6.021 1.00 63.59 117 SER A O 1
ATOM 895 N N . GLU A 1 118 ? 13.621 -9.332 6.337 1.00 51.91 118 GLU A N 1
ATOM 896 C CA . GLU A 1 118 ? 14.901 -9.604 5.659 1.00 51.91 118 GLU A CA 1
ATOM 897 C C . GLU A 1 118 ? 15.281 -11.080 5.743 1.00 51.91 118 GLU A C 1
ATOM 899 O O . GLU A 1 118 ? 15.594 -11.605 6.811 1.00 51.91 118 GLU A O 1
ATOM 904 N N . SER A 1 119 ? 15.213 -11.769 4.600 1.00 41.88 119 SER A N 1
ATOM 905 C CA . SER A 1 119 ? 15.996 -12.977 4.444 1.00 41.88 119 SER A CA 1
ATOM 906 C C . SER A 1 119 ? 17.411 -12.442 4.477 1.00 41.88 119 SER A C 1
ATOM 908 O O . SER A 1 119 ? 17.863 -11.880 3.482 1.00 41.88 119 SER A O 1
ATOM 910 N N . LYS A 1 120 ? 18.076 -12.514 5.637 1.00 35.16 120 LYS A N 1
ATOM 911 C CA . LYS A 1 120 ? 19.531 -12.455 5.652 1.00 35.16 120 LYS A CA 1
ATOM 912 C C . LYS A 1 120 ? 19.956 -13.474 4.607 1.00 35.16 120 LYS A C 1
ATOM 914 O O . LYS A 1 120 ? 19.796 -14.675 4.818 1.00 35.16 120 LYS A O 1
ATOM 919 N N . ALA A 1 121 ? 20.426 -13.003 3.460 1.00 40.66 121 ALA A N 1
ATOM 920 C CA . ALA A 1 121 ? 21.317 -13.805 2.663 1.00 40.66 121 ALA A CA 1
ATOM 921 C C . ALA A 1 121 ? 22.538 -13.985 3.566 1.00 40.66 121 ALA A C 1
ATOM 923 O O . ALA A 1 121 ? 23.403 -13.118 3.637 1.00 40.66 121 ALA A O 1
ATOM 924 N N . SER A 1 122 ? 22.538 -15.059 4.357 1.00 41.62 122 SER A N 1
ATOM 925 C CA . SER A 1 122 ? 23.757 -15.634 4.904 1.00 41.62 122 SER A CA 1
ATOM 926 C C . SER A 1 122 ? 24.581 -16.089 3.705 1.00 41.62 122 SER A C 1
ATOM 928 O O . SER A 1 122 ? 24.523 -17.240 3.293 1.00 41.62 122 SER A O 1
ATOM 930 N N . GLY A 1 123 ? 25.264 -15.133 3.086 1.00 39.78 123 GLY A N 1
ATOM 931 C CA . GLY A 1 123 ? 26.465 -15.357 2.307 1.00 39.78 123 GLY A CA 1
ATOM 932 C C . GLY A 1 123 ? 27.631 -14.943 3.190 1.00 39.78 123 GLY A C 1
ATOM 933 O O . GLY A 1 123 ? 28.097 -13.816 3.102 1.00 39.78 123 GLY A O 1
ATOM 934 N N . GLU A 1 124 ? 28.010 -15.828 4.105 1.00 37.03 124 GLU A N 1
ATOM 935 C CA . GLU A 1 124 ? 29.366 -15.891 4.663 1.00 37.03 124 GLU A CA 1
ATOM 936 C C . GLU A 1 124 ? 30.147 -16.928 3.832 1.00 37.03 124 GLU A C 1
ATOM 938 O O . GLU A 1 124 ? 29.502 -17.841 3.295 1.00 37.03 124 GLU A O 1
ATOM 943 N N . PRO A 1 125 ? 31.491 -16.915 3.795 1.00 43.41 125 PRO A N 1
ATOM 944 C CA . PRO A 1 125 ? 32.457 -15.882 4.188 1.00 43.41 125 PRO A CA 1
ATOM 945 C C . PRO A 1 125 ? 33.272 -15.310 3.006 1.00 43.41 125 PRO A C 1
ATOM 947 O O . PRO A 1 125 ? 33.272 -15.913 1.907 1.00 43.41 125 PRO A O 1
#

Foldseek 3Di:
DDDDDDDPDDCPPPPPPCPQPWDKDKDFAFDKDKAAAPKKKAWQAWWKKKWFCVLDDPVDDVCQFKDWDPPWDKADDPPDRIIMIIHHHGIMMGGNHITMIGTHDDGPDMTIMITGDDPPPPPDD

Secondary structure (DSSP, 8-state):
---------------------EEEEEEETT-EEEE-TT--EEESS-EEEEEEGGGS-TTS-GGGTEEE-TT-EEE--TT-SEEEEEE-TT-EEEESS-EEEEEESSTT-EEEEEEEP--------